Protein AF-0000000070045351 (afdb_homodimer)

Sequence (170 aa):
MRRENSKPLLDDEMSNLAHYQISVKASMEEMFDDSLGKTNWMITSKELVKLITLFLDDGLLILSIDNDADHDKIIQKIQSLNMEIMRRENSKPLLDDEMSNLAHYQISVKASMEEMFDDSLGKTNWMITSKELVKLITLFLDDGLLILSIDNDADHDKIIQKIQSLNMEI

Structure (mmCIF, N/CA/C/O backbone):
data_AF-0000000070045351-model_v1
#
loop_
_entity.id
_entity.type
_entity.pdbx_description
1 polymer 'Uncharacterized protein'
#
loop_
_atom_site.group_PDB
_atom_site.id
_atom_site.type_symbol
_atom_site.label_atom_id
_atom_site.label_alt_id
_atom_site.label_comp_id
_atom_site.label_asym_id
_atom_site.label_entity_id
_atom_site.label_seq_id
_atom_site.pdbx_PDB_ins_code
_atom_site.Cartn_x
_atom_site.Cartn_y
_atom_site.Cartn_z
_atom_site.occupancy
_atom_site.B_iso_or_equiv
_atom_site.auth_seq_id
_atom_site.auth_comp_id
_atom_site.auth_asym_id
_atom_site.auth_atom_id
_atom_site.pdbx_PDB_model_num
ATOM 1 N N . MET A 1 1 ? -10.016 17.766 22.312 1 31.81 1 MET A N 1
ATOM 2 C CA . MET A 1 1 ? -9.242 18.875 21.781 1 31.81 1 MET A CA 1
ATOM 3 C C . MET A 1 1 ? -8.352 18.438 20.625 1 31.81 1 MET A C 1
ATOM 5 O O . MET A 1 1 ? -7.758 17.359 20.672 1 31.81 1 MET A O 1
ATOM 9 N N . ARG A 1 2 ? -8.703 18.781 19.266 1 42.62 2 ARG A N 1
ATOM 10 C CA . ARG A 1 2 ? -7.738 18.547 18.203 1 42.62 2 ARG A CA 1
ATOM 11 C C . ARG A 1 2 ? -6.328 18.891 18.656 1 42.62 2 ARG A C 1
ATOM 13 O O . ARG A 1 2 ? -6.125 19.875 19.359 1 42.62 2 ARG A O 1
ATOM 20 N N . ARG A 1 3 ? -5.453 18.156 18.922 1 45.34 3 ARG A N 1
ATOM 21 C CA . ARG A 1 3 ? -4.141 18.641 19.328 1 45.34 3 ARG A CA 1
ATOM 22 C C . ARG A 1 3 ? -3.775 19.922 18.578 1 45.34 3 ARG A C 1
ATOM 24 O O . ARG A 1 3 ? -3.895 19.984 17.359 1 45.34 3 ARG A O 1
ATOM 31 N N . GLU A 1 4 ? -3.926 21.125 19.109 1 47.47 4 GLU A N 1
ATOM 32 C CA . GLU A 1 4 ? -3.674 22.469 18.594 1 47.47 4 GLU A CA 1
ATOM 33 C C . GLU A 1 4 ? -2.549 22.469 17.562 1 47.47 4 GLU A C 1
ATOM 35 O O . GLU A 1 4 ? -2.623 23.172 16.562 1 47.47 4 GLU A O 1
ATOM 40 N N . ASN A 1 5 ? -1.226 22.094 17.922 1 45.75 5 ASN A N 1
ATOM 41 C CA . ASN A 1 5 ? 0.001 22.344 17.172 1 45.75 5 ASN A CA 1
ATOM 42 C C . ASN A 1 5 ? 0.244 21.266 16.125 1 45.75 5 ASN A C 1
ATOM 44 O O . ASN A 1 5 ? 1.389 21 15.766 1 45.75 5 ASN A O 1
ATOM 48 N N . SER A 1 6 ? -0.686 20.406 15.953 1 53.53 6 SER A N 1
ATOM 49 C CA . SER A 1 6 ? -0.266 19.375 15.016 1 53.53 6 SER A CA 1
ATOM 50 C C . SER A 1 6 ? -0.431 19.828 13.57 1 53.53 6 SER A C 1
ATOM 52 O O . SER A 1 6 ? -1.555 20.016 13.102 1 53.53 6 SER A O 1
ATOM 54 N N . LYS A 1 7 ? 0.509 20.703 13.156 1 59.84 7 LYS A N 1
ATOM 55 C CA . LYS A 1 7 ? 0.515 21.094 11.75 1 59.84 7 LYS A CA 1
ATOM 56 C C . LYS A 1 7 ? 0.356 19.875 10.844 1 59.84 7 LYS A C 1
ATOM 58 O O . LYS A 1 7 ? 1.006 18.844 11.055 1 59.84 7 LYS A O 1
ATOM 63 N N . PRO A 1 8 ? -0.694 19.938 10.078 1 68.69 8 PRO A N 1
ATOM 64 C CA . PRO A 1 8 ? -0.761 18.828 9.109 1 68.69 8 PRO A CA 1
ATOM 65 C C . PRO A 1 8 ? 0.564 18.609 8.391 1 68.69 8 PRO A C 1
ATOM 67 O O . PRO A 1 8 ? 1.298 19.562 8.117 1 68.69 8 PRO A O 1
ATOM 70 N N . LEU A 1 9 ? 0.944 17.312 8.266 1 77.38 9 LEU A N 1
ATOM 71 C CA . LEU A 1 9 ? 2.182 16.984 7.57 1 77.38 9 LEU A CA 1
ATOM 72 C C . LEU A 1 9 ? 2.137 17.453 6.117 1 77.38 9 LEU A C 1
ATOM 7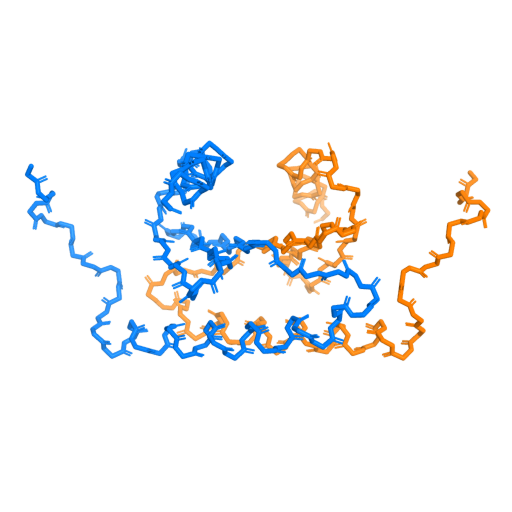4 O O . LEU A 1 9 ? 3.176 17.75 5.527 1 77.38 9 LEU A O 1
ATOM 78 N N . LEU A 1 10 ? 0.876 17.469 5.586 1 83.5 10 LEU A N 1
ATOM 79 C CA . LEU A 1 10 ? 0.708 17.906 4.203 1 83.5 10 LEU A CA 1
ATOM 80 C C . LEU A 1 10 ? -0.103 19.188 4.133 1 83.5 10 LEU A C 1
ATOM 82 O O . LEU A 1 10 ? -1.082 19.359 4.863 1 83.5 10 LEU A O 1
ATOM 86 N N . ASP A 1 11 ? 0.395 20.109 3.328 1 84.12 11 ASP A N 1
ATOM 87 C CA . ASP A 1 11 ? -0.46 21.25 3.041 1 84.12 11 ASP A CA 1
ATOM 88 C C . ASP A 1 11 ? -1.631 20.859 2.145 1 84.12 11 ASP A C 1
ATOM 90 O O . ASP A 1 11 ? -1.763 19.688 1.771 1 84.12 11 ASP A O 1
ATOM 94 N N . ASP A 1 12 ? -2.543 21.797 1.892 1 84.44 12 ASP A N 1
ATOM 95 C CA . ASP A 1 12 ? -3.771 21.5 1.164 1 84.44 12 ASP A CA 1
ATOM 96 C C . ASP A 1 12 ? -3.467 20.953 -0.226 1 84.44 12 ASP A C 1
ATOM 98 O O . ASP A 1 12 ? -4.121 20.016 -0.682 1 84.44 12 ASP A O 1
ATOM 102 N N . GLU A 1 13 ? -2.512 21.531 -0.855 1 84.44 13 GLU A N 1
ATOM 103 C CA . GLU A 1 13 ? -2.162 21.094 -2.203 1 84.44 13 GLU A CA 1
ATOM 104 C C . GLU A 1 13 ? -1.643 19.656 -2.199 1 84.44 13 GLU A C 1
ATOM 106 O O . GLU A 1 13 ? -2.104 18.812 -2.979 1 84.44 13 GLU A O 1
ATOM 111 N N . MET A 1 14 ? -0.782 19.359 -1.273 1 83.31 14 MET A N 1
ATOM 112 C CA . MET A 1 14 ? -0.2 18.031 -1.166 1 83.31 14 MET A CA 1
ATOM 113 C C . MET A 1 14 ? -1.241 17.016 -0.7 1 83.31 14 MET A C 1
ATOM 115 O O . MET A 1 14 ? -1.217 15.852 -1.116 1 83.31 14 MET A O 1
ATOM 119 N N . SER A 1 15 ? -2.102 17.453 0.105 1 85.88 15 SER A N 1
ATOM 120 C CA . SER A 1 15 ? -3.193 16.594 0.547 1 85.88 15 SER A CA 1
ATOM 121 C C . SER A 1 15 ? -4.094 16.203 -0.62 1 85.88 15 SER A C 1
ATOM 123 O O . SER A 1 15 ? -4.457 15.031 -0.761 1 85.88 15 SER A O 1
ATOM 125 N N . ASN A 1 16 ? -4.418 17.156 -1.408 1 88.94 16 ASN A N 1
ATOM 126 C CA . ASN A 1 16 ? -5.219 16.875 -2.596 1 88.94 16 ASN A CA 1
ATOM 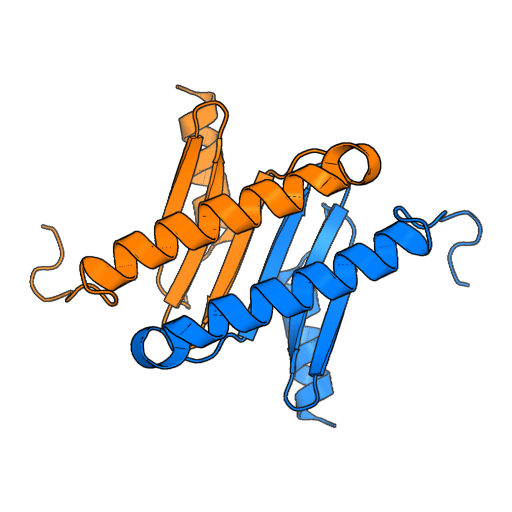127 C C . ASN A 1 16 ? -4.5 15.922 -3.543 1 88.94 16 ASN A C 1
ATOM 129 O O . ASN A 1 16 ? -5.117 15.008 -4.102 1 88.94 16 ASN A O 1
ATOM 133 N N . LEU A 1 17 ? -3.203 16.125 -3.646 1 88.5 17 LEU A N 1
ATOM 134 C CA . LEU A 1 17 ? -2.41 15.25 -4.5 1 88.5 17 LEU A CA 1
ATOM 135 C C . LEU A 1 17 ? -2.381 13.836 -3.939 1 88.5 17 LEU A C 1
ATOM 137 O O . LEU A 1 17 ? -2.498 12.859 -4.691 1 88.5 17 LEU A O 1
ATOM 141 N N . ALA A 1 18 ? -2.24 13.766 -2.703 1 87.62 18 ALA A N 1
ATOM 142 C CA . ALA A 1 18 ? -2.246 12.461 -2.055 1 87.62 18 ALA A CA 1
ATOM 143 C C . ALA A 1 18 ? -3.566 11.734 -2.299 1 87.62 18 ALA A C 1
ATOM 145 O O . ALA A 1 18 ? -3.578 10.531 -2.586 1 87.62 18 ALA A O 1
ATOM 146 N N . HIS A 1 19 ? -4.652 12.484 -2.225 1 88.06 19 HIS A N 1
ATOM 147 C CA . HIS A 1 19 ? -5.965 11.898 -2.477 1 88.06 19 HIS A CA 1
ATOM 148 C C . HIS A 1 19 ? -6.086 11.422 -3.92 1 88.06 19 HIS A C 1
ATOM 150 O O . HIS A 1 19 ? -6.613 10.336 -4.176 1 88.06 19 HIS A O 1
ATOM 156 N N . TYR A 1 20 ? -5.602 12.211 -4.773 1 91.44 20 TYR A N 1
ATOM 157 C CA . TYR A 1 20 ? -5.613 11.836 -6.18 1 91.44 20 TYR A CA 1
ATOM 158 C C . TYR A 1 20 ? -4.777 10.586 -6.418 1 91.44 20 TYR A C 1
ATOM 160 O O . TYR A 1 20 ? -5.215 9.664 -7.113 1 91.44 20 TYR A O 1
ATOM 168 N N . GLN A 1 21 ? -3.604 10.547 -5.879 1 91.88 21 GLN A N 1
ATOM 169 C CA . GLN A 1 21 ? -2.725 9.391 -6.039 1 91.88 21 GLN A CA 1
ATOM 170 C C . GLN A 1 21 ? -3.387 8.117 -5.516 1 91.88 21 GLN A C 1
ATOM 172 O O . GLN A 1 21 ? -3.27 7.055 -6.129 1 91.88 21 GLN A O 1
ATOM 177 N N . ILE A 1 22 ? -4.09 8.266 -4.461 1 92.69 22 ILE A N 1
ATOM 178 C CA . ILE A 1 22 ? -4.754 7.102 -3.883 1 92.69 22 ILE A CA 1
ATOM 179 C C . ILE A 1 22 ? -5.832 6.598 -4.84 1 92.69 22 ILE A C 1
ATOM 181 O O . ILE A 1 22 ? -6.02 5.387 -4.984 1 92.69 22 ILE A O 1
ATOM 185 N N . SER A 1 23 ? -6.531 7.527 -5.422 1 92.06 23 SER A N 1
ATOM 186 C CA . SER A 1 23 ? -7.539 7.133 -6.402 1 92.06 23 SER A CA 1
ATOM 187 C C . SER A 1 23 ? -6.91 6.383 -7.57 1 92.06 23 SER A C 1
ATOM 189 O O . SER A 1 23 ? -7.465 5.395 -8.055 1 92.06 23 SER A O 1
ATOM 191 N N . VAL A 1 24 ? -5.809 6.832 -7.992 1 93.19 24 VAL A N 1
ATOM 192 C CA . VAL A 1 24 ? -5.086 6.176 -9.078 1 93.19 24 VAL A CA 1
ATOM 193 C C . VAL A 1 24 ? -4.613 4.793 -8.625 1 93.19 24 VAL A C 1
ATOM 195 O O . VAL A 1 24 ? -4.805 3.805 -9.328 1 93.19 24 VAL A O 1
ATOM 198 N N . LYS A 1 25 ? -4.035 4.691 -7.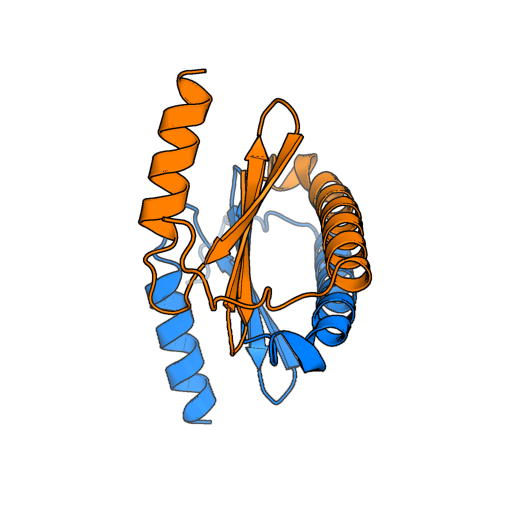449 1 93.31 25 LYS A N 1
ATOM 199 C CA . LYS A 1 25 ? -3.584 3.412 -6.91 1 93.31 25 LYS A CA 1
ATOM 200 C C . LYS A 1 25 ? -4.746 2.428 -6.789 1 93.31 25 LYS A C 1
ATOM 202 O O . LYS A 1 25 ? -4.598 1.246 -7.105 1 93.31 25 LYS A O 1
ATOM 207 N N . ALA A 1 26 ? -5.871 2.955 -6.344 1 91.88 26 ALA A N 1
ATOM 208 C CA . ALA A 1 26 ? -7.066 2.121 -6.219 1 91.88 26 ALA A CA 1
ATOM 209 C C . ALA A 1 26 ? -7.473 1.541 -7.57 1 91.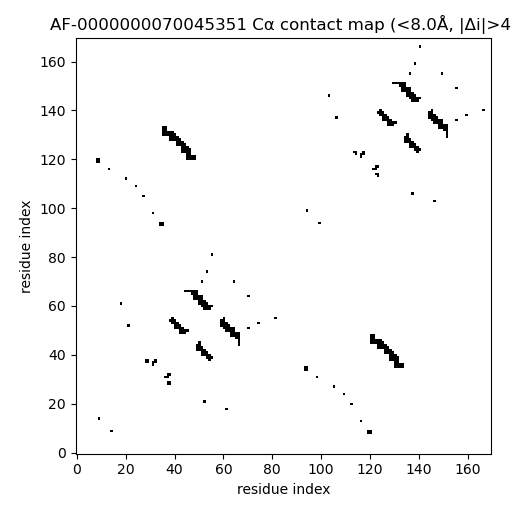88 26 ALA A C 1
ATOM 211 O O . ALA A 1 26 ? -7.789 0.354 -7.672 1 91.88 26 ALA A O 1
ATOM 212 N N . SER A 1 27 ? -7.398 2.398 -8.523 1 92.75 27 SER A N 1
ATOM 213 C CA . SER A 1 27 ? -7.742 1.946 -9.867 1 92.75 27 SER A CA 1
ATOM 214 C C . SER A 1 27 ? -6.762 0.886 -10.359 1 92.75 27 SER A C 1
ATOM 216 O O . SER A 1 27 ? -7.164 -0.088 -11 1 92.75 27 SER A O 1
ATOM 218 N N . MET A 1 28 ? -5.543 1.025 -10.094 1 93 28 MET A N 1
ATOM 219 C CA . MET A 1 28 ? -4.527 0.043 -10.461 1 93 28 MET A CA 1
ATOM 220 C C . MET A 1 28 ? -4.781 -1.288 -9.758 1 93 28 MET A C 1
ATOM 222 O O . MET A 1 28 ? -4.641 -2.352 -10.367 1 93 28 MET A O 1
ATOM 226 N N . GLU A 1 29 ? -5.18 -1.278 -8.508 1 93.75 29 GLU A N 1
ATOM 227 C CA . GLU A 1 29 ? -5.473 -2.494 -7.754 1 93.75 29 GLU A CA 1
ATOM 228 C C . GLU A 1 29 ? -6.656 -3.246 -8.359 1 93.75 29 GLU A C 1
ATOM 230 O O . GLU A 1 29 ? -6.707 -4.477 -8.312 1 93.75 29 GLU A O 1
ATOM 235 N N . GLU A 1 30 ? -7.57 -2.479 -8.93 1 93.38 30 GLU A N 1
ATOM 236 C CA . GLU A 1 30 ? -8.773 -3.084 -9.492 1 93.38 30 GLU A CA 1
ATOM 237 C C . GLU A 1 30 ? -8.438 -3.986 -10.672 1 93.38 30 GLU A C 1
ATOM 239 O O . GLU A 1 30 ? -9.164 -4.941 -10.961 1 93.38 30 GLU A O 1
ATOM 244 N N . MET A 1 31 ? -7.324 -3.746 -11.242 1 91.69 31 MET A N 1
ATOM 245 C CA . MET A 1 31 ? -6.898 -4.535 -12.391 1 91.69 31 MET A CA 1
ATOM 246 C C . MET A 1 31 ? -6.629 -5.98 -11.992 1 91.69 31 MET A C 1
ATOM 248 O O . MET A 1 31 ? -6.703 -6.887 -12.828 1 91.69 31 MET A O 1
ATOM 252 N N . PHE A 1 32 ? -6.375 -6.223 -10.766 1 93.38 32 PHE A N 1
ATOM 253 C CA . PHE A 1 32 ? -5.992 -7.555 -10.305 1 93.38 32 PHE A CA 1
ATOM 254 C C . PHE A 1 32 ? -7.141 -8.219 -9.555 1 93.38 32 PHE A C 1
ATOM 256 O O . PHE A 1 32 ? -6.98 -9.312 -9.008 1 93.38 32 PHE A O 1
ATOM 263 N N . ASP A 1 33 ? -8.305 -7.625 -9.609 1 93.44 33 ASP A N 1
ATOM 264 C CA . ASP A 1 33 ? -9.43 -8.117 -8.812 1 93.44 33 ASP A CA 1
ATOM 265 C C . ASP A 1 33 ? -9.852 -9.508 -9.266 1 93.44 33 ASP A C 1
ATOM 267 O O . ASP A 1 33 ? -10.25 -10.336 -8.445 1 93.44 33 ASP A O 1
ATOM 271 N N . ASP A 1 34 ? -9.742 -9.734 -10.5 1 93.38 34 ASP A N 1
ATOM 272 C CA . ASP A 1 34 ? -10.188 -11.023 -11.023 1 93.38 34 ASP A CA 1
ATOM 273 C C . ASP A 1 34 ? -9.289 -12.156 -10.523 1 93.38 34 ASP A C 1
ATOM 275 O O . ASP A 1 34 ? -9.758 -13.258 -10.258 1 93.38 34 ASP A O 1
ATOM 279 N N . SER A 1 35 ? -8.047 -11.805 -10.344 1 91.5 35 SER A N 1
ATOM 280 C CA . SER A 1 35 ? -7.082 -12.844 -10 1 91.5 35 SER A CA 1
ATOM 281 C C . SER A 1 35 ? -6.816 -12.875 -8.5 1 91.5 35 SER A C 1
ATOM 283 O O . SER A 1 35 ? -6.637 -13.953 -7.922 1 91.5 35 SER A O 1
ATOM 285 N N . LEU A 1 36 ? -6.816 -11.719 -7.852 1 93.69 36 LEU A N 1
ATOM 286 C CA . LEU A 1 36 ? -6.352 -11.633 -6.473 1 93.69 36 LEU A CA 1
ATOM 287 C C . LEU A 1 36 ? -7.496 -11.273 -5.531 1 93.69 36 LEU A C 1
ATOM 289 O O . LEU A 1 36 ? -7.336 -11.297 -4.312 1 93.69 36 LEU A O 1
ATOM 293 N N . GLY A 1 37 ? -8.695 -10.977 -6.094 1 94.44 37 GLY A N 1
ATOM 294 C CA . GLY A 1 37 ? -9.805 -10.508 -5.289 1 94.44 37 GLY A CA 1
ATOM 295 C C . GLY A 1 37 ? -9.773 -9.008 -5.047 1 94.44 37 GLY A C 1
ATOM 296 O O . GLY A 1 37 ? -8.758 -8.352 -5.312 1 94.44 37 GLY A O 1
ATOM 297 N N . LYS A 1 38 ? -10.867 -8.508 -4.488 1 95.44 38 LYS A N 1
ATOM 298 C CA . LYS A 1 38 ? -10.992 -7.078 -4.215 1 95.44 38 LYS A CA 1
ATOM 299 C C . LYS A 1 38 ? -10.031 -6.641 -3.117 1 95.44 38 LYS A C 1
ATOM 301 O O . LYS A 1 38 ? -9.688 -7.426 -2.23 1 95.44 38 LYS A O 1
ATOM 306 N N . THR A 1 39 ? -9.602 -5.406 -3.277 1 96.12 39 THR A N 1
ATOM 307 C CA . THR A 1 39 ? -8.711 -4.836 -2.271 1 96.12 39 THR A CA 1
ATOM 308 C C . THR A 1 39 ? -9.5 -4.406 -1.036 1 96.12 39 THR A C 1
ATOM 310 O O . THR A 1 39 ? -10.523 -3.738 -1.15 1 96.12 39 THR A O 1
ATOM 313 N N . ASN A 1 40 ? -9 -4.742 0.139 1 95.69 40 ASN A N 1
ATOM 314 C CA . ASN A 1 40 ? -9.633 -4.375 1.401 1 95.69 40 ASN A CA 1
ATOM 315 C C . ASN A 1 40 ? -9.031 -3.096 1.98 1 95.69 40 ASN A C 1
ATOM 317 O O . ASN A 1 40 ? -9.758 -2.189 2.385 1 95.69 40 ASN A O 1
ATOM 321 N N . TRP A 1 41 ? -7.699 -3.109 2.047 1 96.06 41 TRP A N 1
ATOM 322 C CA . TRP A 1 41 ? -6.996 -1.945 2.572 1 96.06 41 TRP A CA 1
ATOM 323 C C . TRP A 1 41 ? -5.543 -1.934 2.109 1 96.06 41 TRP A C 1
ATOM 325 O O . TRP A 1 41 ? -5.035 -2.941 1.61 1 96.06 41 TRP A O 1
ATOM 335 N N . MET A 1 42 ? -4.941 -0.765 2.252 1 96.94 42 MET A N 1
ATOM 336 C CA . MET A 1 42 ? -3.52 -0.551 1.989 1 96.94 42 MET A CA 1
ATOM 337 C C . MET A 1 42 ? -2.869 0.23 3.127 1 96.94 42 MET A C 1
ATOM 339 O O . MET A 1 42 ? -3.479 1.141 3.689 1 96.94 42 MET A O 1
ATOM 343 N N . ILE A 1 43 ? -1.652 -0.148 3.377 1 96.56 43 ILE A N 1
ATOM 344 C CA . ILE A 1 43 ? -0.839 0.615 4.316 1 96.56 43 ILE A CA 1
ATOM 345 C C . ILE A 1 43 ? 0.478 1.014 3.656 1 96.56 43 ILE A C 1
ATOM 347 O O . ILE A 1 43 ? 1.122 0.193 2.998 1 96.56 43 ILE A O 1
ATOM 351 N N . THR A 1 44 ? 0.779 2.256 3.764 1 96.31 44 THR A N 1
ATOM 352 C CA . THR A 1 44 ? 2.094 2.758 3.375 1 96.31 44 THR A CA 1
ATOM 353 C C . THR A 1 44 ? 2.84 3.312 4.586 1 96.31 44 THR A C 1
ATOM 355 O O . THR A 1 44 ? 2.369 4.246 5.238 1 96.31 44 THR A O 1
ATOM 358 N N . SER A 1 45 ? 3.984 2.734 4.863 1 96.69 45 SER A N 1
ATOM 359 C CA . SER A 1 45 ? 4.824 3.201 5.961 1 96.69 45 SER A CA 1
ATOM 360 C C . SER A 1 45 ? 5.934 4.121 5.457 1 96.69 45 SER A C 1
ATOM 362 O O . SER A 1 45 ? 6.766 3.709 4.645 1 96.69 45 SER A O 1
ATOM 364 N N . LYS A 1 46 ? 5.91 5.309 6.008 1 95.25 46 LYS A N 1
ATOM 365 C CA . LYS A 1 46 ? 6.957 6.293 5.734 1 95.25 46 LYS A CA 1
ATOM 366 C C . LYS A 1 46 ? 7.734 6.633 7 1 95.25 46 LYS A C 1
ATOM 368 O O . LYS A 1 46 ? 7.352 6.223 8.102 1 95.25 46 LYS A O 1
ATOM 373 N N . GLU A 1 47 ? 8.773 7.348 6.828 1 95.69 47 GLU A N 1
ATOM 374 C CA . GLU A 1 47 ? 9.656 7.68 7.945 1 95.69 47 GLU A CA 1
ATOM 375 C C . GLU A 1 47 ? 8.906 8.469 9.016 1 95.69 47 GLU A C 1
ATOM 377 O O . GLU A 1 47 ? 9.125 8.266 10.211 1 95.69 47 GLU A O 1
ATOM 382 N N . LEU A 1 48 ? 7.93 9.305 8.578 1 94.81 48 LEU A N 1
ATOM 383 C CA . LEU A 1 48 ? 7.348 10.227 9.547 1 94.81 48 LEU A CA 1
ATOM 384 C C . LEU A 1 48 ? 5.914 9.828 9.883 1 94.81 48 LEU A C 1
ATOM 386 O O . LEU A 1 48 ? 5.367 10.258 10.898 1 94.81 48 LEU A O 1
ATOM 390 N N . VAL A 1 49 ? 5.32 9.039 8.992 1 94.56 49 VAL A N 1
ATOM 391 C CA . VAL A 1 49 ? 3.906 8.734 9.18 1 94.56 49 VAL A CA 1
ATOM 392 C C . VAL A 1 49 ? 3.574 7.391 8.539 1 94.56 49 VAL A C 1
ATOM 394 O O . VAL A 1 49 ? 4.34 6.879 7.723 1 94.56 49 VAL A O 1
ATOM 397 N N . LYS A 1 50 ? 2.492 6.773 9 1 94.75 50 LYS A N 1
ATOM 398 C CA . LYS A 1 50 ? 1.833 5.676 8.305 1 94.75 50 LYS A CA 1
ATOM 399 C C . LYS A 1 50 ? 0.511 6.129 7.691 1 94.75 50 LYS A C 1
ATOM 401 O O . LYS A 1 50 ? -0.284 6.805 8.344 1 94.75 50 LYS A O 1
ATOM 406 N N . LEU A 1 51 ? 0.388 5.793 6.41 1 94.06 51 LEU A N 1
ATOM 407 C CA . LEU A 1 51 ? -0.869 6.082 5.727 1 94.06 51 LEU A CA 1
ATOM 408 C C . LEU A 1 51 ? -1.696 4.816 5.551 1 94.06 51 LEU A C 1
ATOM 410 O O . LEU A 1 51 ? -1.186 3.795 5.078 1 94.06 51 LEU A O 1
ATOM 414 N N . ILE A 1 52 ? -2.941 4.918 5.992 1 94.62 52 ILE A N 1
ATOM 415 C CA . ILE A 1 52 ? -3.873 3.805 5.84 1 94.62 52 ILE A CA 1
ATOM 416 C C . ILE A 1 52 ? -4.992 4.191 4.875 1 94.62 52 ILE A C 1
ATOM 418 O O . ILE A 1 52 ? -5.582 5.27 5 1 94.62 52 ILE A O 1
ATOM 422 N N . THR A 1 53 ? -5.168 3.322 3.943 1 94.25 53 THR A N 1
ATOM 423 C CA . THR A 1 53 ? -6.297 3.471 3.027 1 94.25 53 THR A CA 1
ATOM 424 C C . THR A 1 53 ? -7.262 2.299 3.166 1 94.25 53 THR A C 1
ATOM 426 O O . THR A 1 53 ? -6.867 1.142 3.008 1 94.25 53 THR A O 1
ATOM 429 N N . LEU A 1 54 ? -8.508 2.641 3.398 1 94.31 54 LEU A N 1
ATOM 430 C CA . LEU A 1 54 ? -9.547 1.621 3.475 1 94.31 54 LEU A CA 1
ATOM 431 C C . LEU A 1 54 ? -10.484 1.707 2.275 1 94.31 54 LEU A C 1
ATOM 433 O O . LEU A 1 54 ? -10.922 2.797 1.898 1 94.31 54 LEU A O 1
ATOM 437 N N . PHE A 1 55 ? -10.609 0.559 1.722 1 93.25 55 PHE A N 1
ATOM 438 C CA . PHE A 1 55 ? -11.555 0.446 0.617 1 93.25 55 PHE A CA 1
ATOM 439 C C . PHE A 1 55 ? -12.938 0.046 1.125 1 93.25 55 PHE A C 1
ATOM 441 O O . PHE A 1 55 ? -13.195 -1.135 1.365 1 93.25 55 PHE A O 1
ATOM 448 N N . LEU A 1 56 ? -13.75 1.018 1.258 1 88 56 LEU A N 1
ATOM 449 C CA . LEU A 1 56 ? -15.086 0.808 1.805 1 88 56 LEU A CA 1
ATOM 450 C C . LEU A 1 56 ? -16.125 0.703 0.689 1 88 56 LEU A C 1
ATOM 452 O O . LEU A 1 56 ? -15.812 0.951 -0.478 1 88 56 LEU A O 1
ATOM 456 N N . ASP A 1 57 ? -17.312 0.297 1.039 1 82.62 57 ASP A N 1
ATOM 457 C CA . ASP A 1 57 ? -18.391 0.148 0.059 1 82.62 57 ASP A CA 1
ATOM 458 C C . ASP A 1 57 ? -18.719 1.487 -0.591 1 82.62 57 ASP A C 1
ATOM 460 O O . ASP A 1 57 ? -19.062 1.541 -1.775 1 82.62 57 ASP A O 1
ATOM 464 N N . ASP A 1 58 ? -18.562 2.566 0.132 1 81.81 58 ASP A N 1
ATOM 465 C CA . ASP A 1 58 ? -19.047 3.857 -0.358 1 81.81 58 ASP A CA 1
ATOM 466 C C . ASP A 1 58 ? -17.875 4.777 -0.705 1 81.81 58 ASP A C 1
ATOM 468 O O . ASP A 1 58 ? -18.062 5.969 -0.952 1 81.81 58 ASP A O 1
ATOM 472 N N . GLY A 1 59 ? -16.672 4.242 -0.638 1 86.44 59 GLY A N 1
ATOM 473 C CA . GLY A 1 59 ? -15.555 5.098 -1.012 1 86.44 59 GLY A CA 1
ATOM 474 C C . GLY A 1 59 ? -14.258 4.719 -0.328 1 86.44 59 GLY A C 1
ATOM 475 O O . GLY A 1 59 ? -14.117 3.598 0.166 1 86.44 59 GLY A O 1
ATOM 476 N N . LEU A 1 60 ? -13.297 5.648 -0.495 1 90.12 60 LEU A N 1
ATOM 477 C CA . LEU A 1 60 ? -11.977 5.48 0.104 1 90.12 60 LEU A CA 1
ATOM 478 C C . LEU A 1 60 ? -11.844 6.324 1.365 1 90.12 60 LEU A C 1
ATOM 480 O O . LEU A 1 60 ? -12.289 7.473 1.399 1 90.12 60 LEU A O 1
ATOM 484 N N . LEU A 1 61 ? -11.398 5.727 2.432 1 90.44 61 LEU A N 1
ATOM 485 C CA . LEU A 1 61 ? -11.039 6.441 3.65 1 90.44 61 LEU A CA 1
ATOM 486 C C . LEU A 1 61 ? -9.523 6.434 3.857 1 90.44 61 LEU A C 1
ATOM 488 O O . LEU A 1 61 ? -8.914 5.371 3.938 1 90.44 61 LEU A O 1
ATOM 492 N N . ILE A 1 62 ? -8.977 7.6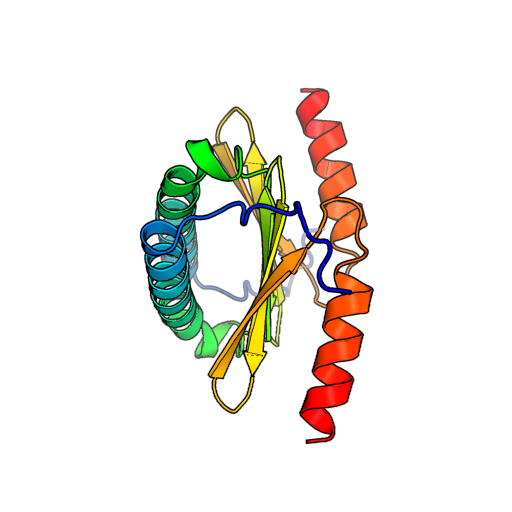17 3.924 1 89.88 62 ILE A N 1
ATOM 493 C CA . ILE A 1 62 ? -7.535 7.758 4.113 1 89.88 62 ILE A CA 1
ATOM 494 C C . ILE A 1 62 ? -7.254 8.328 5.504 1 89.88 62 ILE A C 1
ATOM 496 O O . ILE A 1 62 ? -7.848 9.328 5.902 1 89.88 62 ILE A O 1
ATOM 500 N N . LEU A 1 63 ? -6.316 7.676 6.188 1 90.69 63 LEU A N 1
ATOM 501 C CA . LEU A 1 63 ? -5.918 8.094 7.527 1 90.69 63 LEU A CA 1
ATOM 502 C C . LEU A 1 63 ? -4.398 8.172 7.645 1 90.69 63 LEU A C 1
ATOM 504 O O . LEU A 1 63 ? -3.686 7.32 7.109 1 90.69 63 LEU A O 1
ATOM 508 N N . SER A 1 64 ? -3.973 9.188 8.273 1 89.88 64 SER A N 1
ATOM 509 C CA . SER A 1 64 ? -2.576 9.281 8.688 1 89.88 64 SER A CA 1
ATOM 510 C C . SER A 1 64 ? -2.416 8.984 10.172 1 89.88 64 SER A C 1
ATOM 512 O O . SER A 1 64 ? -3.121 9.562 11 1 89.88 64 SER A O 1
ATOM 514 N N . ILE A 1 65 ? -1.529 8.07 10.492 1 92.38 65 ILE A N 1
ATOM 515 C CA . ILE A 1 65 ? -1.337 7.719 11.898 1 92.38 65 ILE A CA 1
ATOM 516 C C . ILE A 1 65 ? 0.15 7.762 12.242 1 92.38 65 ILE A C 1
ATOM 518 O O . ILE A 1 65 ? 1 7.766 11.344 1 92.38 65 ILE A O 1
ATOM 522 N N . ASP A 1 66 ? 0.403 7.781 13.586 1 92.75 66 ASP A N 1
ATOM 523 C CA . ASP A 1 66 ? 1.787 7.738 14.047 1 92.75 66 ASP A CA 1
ATOM 524 C C . ASP A 1 66 ? 2.43 6.387 13.727 1 92.75 66 ASP A C 1
ATOM 526 O O . ASP A 1 66 ? 1.753 5.355 13.727 1 92.75 66 ASP A O 1
ATOM 530 N N . ASN A 1 67 ? 3.723 6.398 13.492 1 92.06 67 ASN A N 1
ATOM 531 C CA . ASN A 1 67 ? 4.449 5.191 13.117 1 92.06 67 ASN A CA 1
ATOM 532 C C . ASN A 1 67 ? 4.375 4.129 14.211 1 92.06 67 ASN A C 1
ATOM 534 O O . ASN A 1 67 ? 4.426 2.932 13.922 1 92.06 67 ASN A O 1
ATOM 538 N N . ASP A 1 68 ? 4.176 4.566 15.414 1 91.5 68 ASP A N 1
ATOM 539 C CA . ASP A 1 68 ? 4.18 3.617 16.516 1 91.5 68 ASP A CA 1
ATOM 540 C C . ASP A 1 68 ? 2.768 3.107 16.812 1 91.5 68 ASP A C 1
ATOM 542 O O . ASP A 1 68 ? 2.584 2.209 17.641 1 91.5 68 ASP A O 1
ATOM 546 N N . ALA A 1 69 ? 1.796 3.652 16.094 1 92.38 69 ALA A N 1
ATOM 547 C CA . ALA A 1 69 ? 0.413 3.225 16.281 1 92.38 69 ALA A CA 1
ATOM 548 C C . ALA A 1 69 ? 0.186 1.824 15.719 1 92.38 69 ALA A C 1
ATOM 550 O O . ALA A 1 69 ? 0.799 1.442 14.719 1 92.38 69 ALA A O 1
ATOM 551 N N . ASP A 1 70 ? -0.66 1.084 16.359 1 94.44 70 ASP A N 1
ATOM 552 C CA . ASP A 1 70 ? -1.042 -0.252 15.906 1 94.44 70 ASP A CA 1
ATOM 553 C C . ASP A 1 70 ? -2.043 -0.18 14.758 1 94.44 70 ASP A C 1
ATOM 555 O O . ASP A 1 70 ? -3.25 -0.073 14.984 1 94.44 70 ASP A O 1
ATOM 559 N N . HIS A 1 71 ? -1.506 -0.354 13.555 1 93.31 71 HIS A N 1
ATOM 560 C CA . HIS A 1 71 ? -2.361 -0.176 12.391 1 93.31 71 HIS A CA 1
ATOM 561 C C . HIS A 1 71 ? -3.389 -1.298 12.281 1 93.31 71 HIS A C 1
ATOM 563 O O . HIS A 1 71 ? -4.508 -1.08 11.812 1 93.31 71 HIS A O 1
ATOM 569 N N . ASP A 1 72 ? -3.098 -2.518 12.711 1 93.5 72 ASP A N 1
ATOM 570 C CA . ASP A 1 72 ? -4.07 -3.605 12.633 1 93.5 72 ASP A CA 1
ATOM 571 C C . ASP A 1 72 ? -5.285 -3.318 13.516 1 93.5 72 ASP A C 1
ATOM 573 O O . ASP A 1 72 ? -6.426 -3.545 13.094 1 93.5 72 ASP A O 1
ATOM 577 N N . LYS A 1 73 ? -4.973 -2.836 14.633 1 93.5 73 LYS A N 1
ATOM 578 C CA . LYS A 1 73 ? -6.051 -2.514 15.562 1 93.5 73 LYS A CA 1
ATOM 579 C C . LYS A 1 73 ? -6.934 -1.395 15.016 1 93.5 73 LYS A C 1
ATOM 581 O O . LYS A 1 73 ? -8.156 -1.454 15.125 1 93.5 73 LYS A O 1
ATOM 586 N N . ILE A 1 74 ? -6.352 -0.436 14.445 1 92.81 74 ILE A N 1
ATOM 587 C CA . ILE A 1 74 ? -7.078 0.707 13.898 1 92.81 74 ILE A CA 1
ATOM 588 C C . ILE A 1 74 ? -7.961 0.251 12.742 1 92.81 74 ILE A C 1
ATOM 590 O O . ILE A 1 74 ? -9.141 0.608 12.672 1 92.81 74 ILE A O 1
ATOM 594 N N . ILE A 1 75 ? -7.445 -0.549 11.828 1 93 75 ILE A N 1
ATOM 595 C CA . ILE A 1 75 ? -8.18 -1.062 10.68 1 93 75 ILE A CA 1
ATOM 596 C C . ILE A 1 75 ? -9.383 -1.874 11.156 1 93 75 ILE A C 1
ATOM 598 O O . ILE A 1 75 ? -10.5 -1.693 10.664 1 93 75 ILE A O 1
ATOM 602 N N . GLN A 1 76 ? -9.102 -2.727 12.125 1 92.44 76 GLN A N 1
ATOM 603 C CA . GLN A 1 76 ? -10.172 -3.561 12.656 1 92.44 76 GLN A CA 1
ATOM 604 C C . GLN A 1 76 ? -11.297 -2.705 13.242 1 92.44 76 GLN A C 1
ATOM 606 O O . GLN A 1 76 ? -12.477 -2.986 13.023 1 92.44 76 GLN A O 1
ATOM 611 N N . LYS A 1 77 ? -10.945 -1.697 13.945 1 91.25 77 LYS A N 1
ATOM 612 C CA . LYS A 1 77 ? -11.922 -0.808 14.57 1 91.25 77 LYS A CA 1
ATOM 613 C C . LYS A 1 77 ? -12.781 -0.112 13.516 1 91.25 77 LYS A C 1
ATOM 615 O O . LYS A 1 77 ? -14.008 -0.062 13.641 1 91.25 77 LYS A O 1
ATOM 620 N N . ILE A 1 78 ? -12.203 0.392 12.523 1 89.75 78 ILE A N 1
ATOM 621 C CA . ILE A 1 78 ? -12.93 1.128 11.492 1 89.75 78 ILE A CA 1
ATOM 622 C C . ILE A 1 78 ? -13.828 0.172 10.719 1 89.75 78 ILE A C 1
ATOM 624 O O . ILE A 1 78 ? -14.977 0.499 10.422 1 89.75 78 ILE A O 1
ATOM 628 N N . GLN A 1 79 ? -13.297 -0.987 10.352 1 87.31 79 GLN A N 1
ATOM 629 C CA . GLN A 1 79 ? -14.078 -1.976 9.617 1 87.31 79 GLN A CA 1
ATOM 630 C C . GLN A 1 79 ? -15.289 -2.426 10.422 1 87.31 79 GLN A C 1
ATOM 632 O O . GLN A 1 79 ? -16.359 -2.674 9.859 1 87.31 79 GLN A O 1
ATOM 637 N N . SER A 1 80 ? -15.031 -2.539 11.727 1 87.31 80 SER A N 1
ATOM 638 C CA . SER A 1 80 ? -16.141 -2.93 12.586 1 87.31 80 SER A CA 1
ATOM 639 C C . SER A 1 80 ? -17.203 -1.841 12.633 1 87.31 80 SER A C 1
ATOM 641 O O . SER A 1 80 ? -18.406 -2.137 12.734 1 87.31 80 SER A O 1
ATOM 643 N N . LEU A 1 81 ? -16.797 -0.588 12.531 1 82 81 LEU A N 1
ATOM 644 C CA . LEU A 1 81 ? -17.719 0.548 12.531 1 82 81 LEU A CA 1
ATOM 645 C C . LEU A 1 81 ? -18.469 0.639 11.211 1 82 81 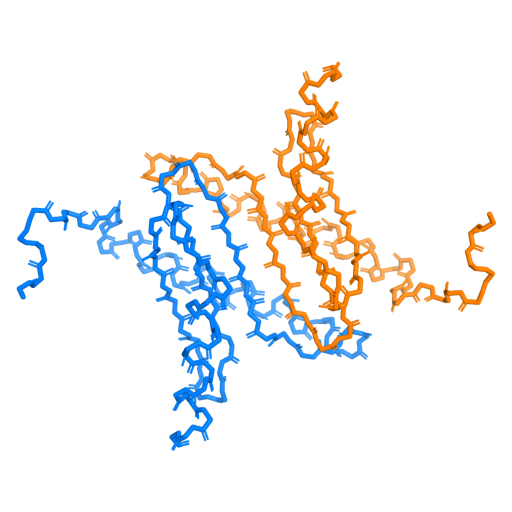LEU A C 1
ATOM 647 O O . LEU A 1 81 ? -19.641 1.002 11.188 1 82 81 LEU A O 1
ATOM 651 N N . ASN A 1 82 ? -17.75 0.492 10.141 1 73.12 82 ASN A N 1
ATOM 652 C CA . ASN A 1 82 ? -18.344 0.569 8.805 1 73.12 82 ASN A CA 1
ATOM 653 C C . ASN A 1 82 ? -19.344 -0.567 8.57 1 73.12 82 ASN A C 1
ATOM 655 O O . ASN A 1 82 ? -20.281 -0.425 7.777 1 73.12 82 ASN A O 1
ATOM 659 N N . MET A 1 83 ? -19 -1.714 9.078 1 63.69 83 MET A N 1
ATOM 660 C CA . MET A 1 83 ? -19.953 -2.814 8.969 1 63.69 83 MET A CA 1
ATOM 661 C C . MET A 1 83 ? -21.25 -2.484 9.695 1 63.69 83 MET A C 1
ATOM 663 O O . MET A 1 83 ? -22.297 -3.049 9.391 1 63.69 83 MET A O 1
ATOM 667 N N . GLU A 1 84 ? -21.109 -1.576 10.641 1 55.94 84 GLU A N 1
ATOM 668 C CA . GLU A 1 84 ? -22.297 -1.248 11.438 1 55.94 84 GLU A CA 1
ATOM 669 C C . GLU A 1 84 ? -23.062 -0.077 10.828 1 55.94 84 GLU A C 1
ATOM 671 O O . GLU A 1 84 ? -24.219 0.155 11.164 1 55.94 84 GLU A O 1
ATOM 676 N N . ILE A 1 85 ? -22.375 0.488 9.922 1 44.94 85 ILE A N 1
ATOM 677 C CA . ILE A 1 85 ? -23.172 1.559 9.344 1 44.94 85 ILE A CA 1
ATOM 678 C C . ILE A 1 85 ? -24.047 0.997 8.227 1 44.94 85 ILE A C 1
ATOM 680 O O . ILE A 1 85 ? -23.578 0.25 7.367 1 44.94 85 ILE A O 1
ATOM 684 N N . MET B 1 1 ? 10.68 -28.219 -0.359 1 31.69 1 MET B N 1
ATOM 685 C CA . MET B 1 1 ? 9.828 -28.531 -1.503 1 31.69 1 MET B CA 1
ATOM 686 C C . MET B 1 1 ? 8.883 -27.375 -1.811 1 31.69 1 MET B C 1
ATOM 688 O O . MET B 1 1 ? 8.328 -26.766 -0.896 1 31.69 1 MET B O 1
ATOM 692 N N . ARG B 1 2 ? 9.148 -26.5 -2.922 1 42.81 2 ARG B N 1
ATOM 693 C CA . ARG B 1 2 ? 8.133 -25.531 -3.334 1 42.81 2 ARG B CA 1
ATOM 694 C C . ARG B 1 2 ? 6.734 -26.141 -3.236 1 42.81 2 ARG B C 1
ATOM 696 O O . ARG B 1 2 ? 6.539 -27.312 -3.535 1 42.81 2 ARG B O 1
ATOM 703 N N . ARG B 1 3 ? 5.906 -25.891 -2.459 1 45.5 3 ARG B N 1
ATOM 704 C CA . ARG B 1 3 ? 4.605 -26.547 -2.51 1 45.5 3 ARG B CA 1
ATOM 705 C C . ARG B 1 3 ? 4.172 -26.781 -3.949 1 45.5 3 ARG B C 1
ATOM 707 O O . ARG B 1 3 ? 4.262 -25.891 -4.793 1 45.5 3 ARG B O 1
ATOM 714 N N . GLU B 1 4 ? 4.316 -27.953 -4.547 1 47.75 4 GLU B N 1
ATOM 715 C CA . GLU B 1 4 ? 3.992 -28.422 -5.891 1 47.75 4 GLU B CA 1
ATOM 716 C C . GLU B 1 4 ? 2.814 -27.656 -6.477 1 47.75 4 GLU B C 1
ATOM 718 O O . GLU B 1 4 ? 2.807 -27.328 -7.668 1 47.75 4 GLU B O 1
ATOM 723 N N . ASN B 1 5 ? 1.529 -27.688 -5.859 1 46.28 5 ASN B N 1
ATOM 724 C CA . ASN B 1 5 ? 0.257 -27.281 -6.445 1 46.28 5 ASN B CA 1
ATOM 725 C C . ASN B 1 5 ? 0.015 -25.781 -6.277 1 46.28 5 ASN B C 1
ATOM 727 O O . ASN B 1 5 ? -1.132 -25.344 -6.262 1 46.28 5 ASN B O 1
ATOM 731 N N . SER B 1 6 ? 0.969 -25.094 -5.781 1 54 6 SER B N 1
ATOM 732 C CA . SER B 1 6 ? 0.559 -23.703 -5.559 1 54 6 SER B CA 1
ATOM 733 C C . SER B 1 6 ? 0.645 -22.891 -6.844 1 54 6 SER B C 1
ATOM 735 O O . SER B 1 6 ? 1.739 -22.641 -7.352 1 54 6 SER B O 1
ATOM 737 N N . LYS B 1 7 ? -0.359 -23.141 -7.723 1 60.66 7 LYS B N 1
ATOM 738 C CA . LYS B 1 7 ? -0.439 -22.297 -8.914 1 60.66 7 LYS B CA 1
ATOM 739 C C . LYS B 1 7 ? -0.28 -20.828 -8.57 1 60.66 7 LYS B C 1
ATOM 741 O O . LYS B 1 7 ? -0.891 -20.344 -7.617 1 60.66 7 LYS B O 1
ATOM 746 N N . PRO B 1 8 ? 0.749 -20.266 -9.172 1 69.75 8 PRO B N 1
ATOM 747 C CA . PRO B 1 8 ? 0.817 -18.812 -8.938 1 69.75 8 PRO B CA 1
ATOM 748 C C . PRO B 1 8 ? -0.523 -18.125 -9.164 1 69.75 8 PRO B C 1
ATOM 750 O O . PRO B 1 8 ? -1.292 -18.516 -10.039 1 69.75 8 PRO B O 1
ATOM 753 N N . LEU B 1 9 ? -0.876 -17.203 -8.242 1 78.25 9 LEU B N 1
ATOM 754 C CA . LEU B 1 9 ? -2.123 -16.469 -8.375 1 78.25 9 LEU B CA 1
ATOM 755 C C . LEU B 1 9 ? -2.127 -15.625 -9.648 1 78.25 9 LEU B C 1
ATOM 757 O O . LEU B 1 9 ? -3.188 -15.359 -10.219 1 78.25 9 LEU B O 1
ATOM 761 N N . LEU B 1 10 ? -0.881 -15.219 -10.039 1 84.31 10 LEU B N 1
ATOM 762 C CA . LEU B 1 10 ? -0.756 -14.414 -11.25 1 84.31 10 LEU B CA 1
ATOM 763 C C . LEU B 1 10 ? 0.029 -15.156 -12.32 1 84.31 10 LEU B C 1
ATOM 765 O O . LEU B 1 10 ? 1.022 -15.82 -12.023 1 84.31 10 LEU B O 1
ATOM 769 N N . ASP B 1 11 ? -0.5 -15.102 -13.516 1 84.62 11 ASP B N 1
ATOM 770 C CA . ASP B 1 11 ? 0.329 -15.586 -14.609 1 84.62 11 ASP B CA 1
ATOM 771 C C . ASP B 1 11 ? 1.484 -14.625 -14.898 1 84.62 11 ASP B C 1
ATOM 773 O O . ASP B 1 11 ? 1.626 -13.602 -14.227 1 84.62 11 ASP B O 1
ATOM 777 N N . ASP B 1 12 ? 2.371 -15.023 -15.82 1 84.88 12 ASP B N 1
ATOM 778 C CA . ASP B 1 12 ? 3.588 -14.258 -16.078 1 84.88 12 ASP B CA 1
ATOM 779 C C . ASP B 1 12 ? 3.26 -12.828 -16.516 1 84.88 12 ASP B C 1
ATOM 781 O O . ASP B 1 12 ? 3.914 -11.883 -16.078 1 84.88 12 ASP B O 1
ATOM 785 N N . GLU B 1 13 ? 2.281 -12.703 -17.328 1 85.31 13 GLU B N 1
ATOM 786 C CA . GLU B 1 13 ? 1.908 -11.383 -17.828 1 85.31 13 GLU B CA 1
ATOM 787 C C . GLU B 1 13 ? 1.405 -10.492 -16.688 1 85.31 13 GLU B C 1
ATOM 789 O O . GLU B 1 13 ? 1.858 -9.359 -16.531 1 85.31 13 GLU B O 1
ATOM 794 N N . MET B 1 14 ? 0.563 -11.039 -15.852 1 84.19 14 MET B N 1
ATOM 795 C CA . MET B 1 14 ? 0.001 -10.297 -14.734 1 84.19 14 MET B CA 1
ATOM 796 C C . MET B 1 14 ? 1.066 -10.016 -13.68 1 84.19 14 MET B C 1
ATOM 798 O O . MET B 1 14 ? 1.046 -8.961 -13.031 1 84.19 14 MET B O 1
ATOM 802 N N . SER B 1 15 ? 1.941 -10.906 -13.539 1 86.38 15 SER B N 1
ATOM 803 C CA . SER B 1 15 ? 3.055 -10.703 -12.617 1 86.38 15 SER B CA 1
ATOM 804 C C . SER B 1 15 ? 3.932 -9.539 -13.062 1 86.38 15 SER B C 1
ATOM 806 O O . SER B 1 15 ? 4.305 -8.688 -12.25 1 86.38 15 SER B O 1
ATOM 808 N N . ASN B 1 16 ? 4.242 -9.508 -14.312 1 89.38 16 ASN B N 1
ATOM 809 C CA . ASN B 1 16 ? 5.02 -8.398 -14.852 1 89.38 16 ASN B CA 1
ATOM 810 C C . ASN B 1 16 ? 4.293 -7.07 -14.688 1 89.38 16 ASN B C 1
ATOM 812 O O . ASN B 1 16 ? 4.91 -6.059 -14.344 1 89.38 16 ASN B O 1
ATOM 816 N N . LEU B 1 17 ? 2.986 -7.137 -14.883 1 89 17 LEU B N 1
ATOM 817 C CA . LEU B 1 17 ? 2.184 -5.93 -14.719 1 89 17 LEU B CA 1
ATOM 818 C C . LEU B 1 17 ? 2.186 -5.477 -13.258 1 89 17 LEU B C 1
ATOM 820 O O . LEU B 1 17 ? 2.301 -4.281 -12.977 1 89 17 LEU B O 1
ATOM 824 N N . ALA B 1 18 ? 2.064 -6.398 -12.43 1 88 18 ALA B N 1
ATOM 825 C CA . ALA B 1 18 ? 2.102 -6.086 -11 1 88 18 ALA B CA 1
ATOM 826 C C . ALA B 1 18 ? 3.426 -5.43 -10.617 1 88 18 ALA B C 1
ATOM 828 O O . ALA B 1 18 ? 3.449 -4.453 -9.867 1 88 18 ALA B O 1
ATOM 829 N N . HIS B 1 19 ? 4.512 -5.949 -11.18 1 88.38 19 HIS B N 1
ATOM 830 C CA . HIS B 1 19 ? 5.828 -5.379 -10.914 1 88.38 19 HIS B CA 1
ATOM 831 C C . HIS B 1 19 ? 5.93 -3.955 -11.453 1 88.38 19 HIS B C 1
ATOM 833 O O . HIS B 1 19 ? 6.465 -3.072 -10.781 1 88.38 19 HIS B O 1
ATOM 839 N N . TYR B 1 20 ? 5.414 -3.785 -12.586 1 91.56 20 TYR B N 1
ATOM 840 C CA . TYR B 1 20 ? 5.402 -2.451 -13.18 1 91.56 20 TYR B CA 1
ATOM 841 C C . TYR B 1 20 ? 4.578 -1.487 -12.336 1 91.56 20 TYR B C 1
ATOM 843 O O . TYR B 1 20 ? 5.016 -0.367 -12.055 1 91.56 20 TYR B O 1
ATOM 851 N N . GLN B 1 21 ? 3.418 -1.89 -11.93 1 92 21 GLN B N 1
ATOM 852 C CA . GLN B 1 21 ? 2.549 -1.049 -11.117 1 92 21 GLN B CA 1
ATOM 853 C C . GLN B 1 21 ? 3.238 -0.646 -9.812 1 92 21 GLN B C 1
ATOM 855 O O . GLN B 1 21 ? 3.113 0.496 -9.367 1 92 21 GLN B O 1
ATOM 860 N N . ILE B 1 22 ? 3.969 -1.561 -9.281 1 92.81 22 ILE B N 1
ATOM 861 C CA . ILE B 1 22 ? 4.656 -1.27 -8.023 1 92.81 22 ILE B CA 1
ATOM 862 C C . ILE B 1 22 ? 5.715 -0.195 -8.258 1 92.81 22 ILE B C 1
ATOM 864 O O . ILE B 1 22 ? 5.918 0.679 -7.41 1 92.81 22 ILE B O 1
ATOM 868 N N . SER B 1 23 ? 6.395 -0.312 -9.367 1 92.25 23 SER B N 1
ATOM 869 C CA . SER B 1 23 ? 7.387 0.708 -9.695 1 92.25 23 SER B CA 1
ATOM 870 C C . SER B 1 23 ? 6.738 2.082 -9.836 1 92.25 23 SER B C 1
ATOM 872 O O . SER B 1 23 ? 7.293 3.084 -9.383 1 92.25 23 SER B O 1
ATOM 874 N N . VAL B 1 24 ? 5.617 2.119 -10.438 1 93.19 24 VAL B N 1
ATOM 875 C CA . VAL B 1 24 ? 4.875 3.367 -10.594 1 93.19 24 VAL B CA 1
ATOM 876 C C . VAL B 1 24 ? 4.43 3.879 -9.227 1 93.19 24 VAL B C 1
ATOM 878 O O . VAL B 1 24 ? 4.613 5.059 -8.906 1 93.19 24 VAL B O 1
ATOM 881 N N . LYS B 1 25 ? 3.889 3.029 -8.383 1 93.31 25 LYS B N 1
ATOM 882 C CA . LYS B 1 25 ? 3.465 3.406 -7.039 1 93.31 25 LYS B CA 1
ATOM 883 C C . LYS B 1 25 ? 4.637 3.947 -6.227 1 93.31 25 LYS B C 1
ATOM 885 O O . LYS B 1 25 ? 4.496 4.934 -5.504 1 93.31 25 LYS B O 1
ATOM 890 N N . ALA B 1 26 ? 5.766 3.295 -6.395 1 91.88 26 ALA B N 1
ATOM 891 C CA . ALA B 1 26 ? 6.969 3.736 -5.695 1 91.88 26 ALA B CA 1
ATOM 892 C C . ALA B 1 26 ? 7.352 5.156 -6.102 1 91.88 26 ALA B C 1
ATOM 894 O O . ALA B 1 26 ? 7.684 5.984 -5.25 1 91.88 26 ALA B O 1
ATOM 895 N N . SER B 1 27 ? 7.25 5.34 -7.348 1 92.75 27 SER B N 1
ATOM 896 C CA . SER B 1 27 ? 7.562 6.672 -7.852 1 92.75 27 SER B CA 1
ATOM 897 C C . SER B 1 27 ? 6.586 7.711 -7.316 1 92.75 27 SER B C 1
ATOM 899 O O . SER B 1 27 ? 6.98 8.828 -6.969 1 92.75 27 SER B O 1
ATOM 901 N N . MET B 1 28 ? 5.367 7.406 -7.234 1 92.81 28 MET B N 1
ATOM 902 C CA . MET B 1 28 ? 4.355 8.297 -6.676 1 92.81 28 MET B CA 1
ATOM 903 C C . MET B 1 28 ? 4.641 8.594 -5.207 1 92.81 28 MET B C 1
ATOM 905 O O . MET B 1 28 ? 4.492 9.734 -4.762 1 92.81 28 MET B O 1
ATOM 909 N N . GLU B 1 29 ? 5.082 7.633 -4.445 1 93.75 29 GLU B N 1
ATOM 910 C CA . GLU B 1 29 ? 5.41 7.82 -3.033 1 93.75 29 GLU B CA 1
ATOM 911 C C . GLU B 1 29 ? 6.586 8.773 -2.861 1 93.75 29 GLU B C 1
ATOM 913 O O . GLU B 1 29 ? 6.652 9.516 -1.878 1 93.75 29 GLU B O 1
ATOM 918 N N . GLU B 1 30 ? 7.477 8.758 -3.842 1 93.25 30 GLU B N 1
ATOM 919 C CA . GLU B 1 30 ? 8.672 9.586 -3.76 1 93.25 30 GLU B CA 1
ATOM 920 C C . GLU B 1 30 ? 8.312 11.07 -3.789 1 93.25 30 GLU B C 1
ATOM 922 O O . GLU B 1 30 ? 9.039 11.906 -3.246 1 93.25 30 GLU B O 1
ATOM 927 N N . MET B 1 31 ? 7.172 11.328 -4.297 1 91.44 31 MET B N 1
ATOM 928 C CA . MET B 1 31 ? 6.719 12.711 -4.395 1 91.44 31 MET B CA 1
ATOM 929 C C . MET B 1 31 ? 6.477 13.305 -3.014 1 91.44 31 MET B C 1
ATOM 931 O O . MET B 1 31 ? 6.531 14.523 -2.836 1 91.44 31 MET B O 1
ATOM 935 N N . PHE B 1 32 ? 6.262 12.508 -2.045 1 93.19 32 PHE B N 1
ATOM 936 C CA . PHE B 1 32 ? 5.91 12.984 -0.713 1 93.19 32 PHE B CA 1
ATOM 937 C C . PHE B 1 32 ? 7.09 12.844 0.241 1 93.19 32 PHE B C 1
ATOM 939 O O . PHE B 1 32 ? 6.965 13.109 1.438 1 93.19 32 PHE B O 1
ATOM 946 N N . ASP B 1 33 ? 8.25 12.523 -0.296 1 93.25 33 ASP B N 1
ATOM 947 C CA . ASP B 1 33 ? 9.406 12.234 0.55 1 93.25 33 ASP B CA 1
ATOM 948 C C . ASP B 1 33 ? 9.836 13.477 1.331 1 93.25 33 ASP B C 1
ATOM 950 O O . ASP B 1 33 ? 10.281 13.367 2.479 1 93.25 33 ASP B O 1
ATOM 954 N N . ASP B 1 34 ? 9.688 14.57 0.72 1 93.12 34 ASP B N 1
ATOM 955 C CA . ASP B 1 34 ? 10.133 15.789 1.378 1 93.12 34 ASP B CA 1
ATOM 956 C C . ASP B 1 34 ? 9.266 16.109 2.598 1 93.12 34 ASP B C 1
ATOM 958 O O . ASP B 1 34 ? 9.766 16.609 3.605 1 93.12 34 ASP B O 1
ATOM 962 N N . SER B 1 35 ? 8.016 15.727 2.492 1 91.25 35 SER B N 1
ATOM 963 C CA . SER B 1 35 ? 7.082 16.094 3.547 1 91.25 35 SER B CA 1
ATOM 964 C C . SER B 1 35 ? 6.871 14.945 4.527 1 91.25 35 SER B C 1
ATOM 966 O O . SER B 1 35 ? 6.73 15.164 5.73 1 91.25 35 SER B O 1
ATOM 968 N N . LEU B 1 36 ? 6.871 13.711 4.035 1 93.56 36 LEU B N 1
ATOM 969 C CA . LEU B 1 36 ? 6.449 12.57 4.852 1 93.56 36 LEU B CA 1
ATOM 970 C C . LEU B 1 36 ? 7.617 11.633 5.125 1 93.56 36 LEU B C 1
ATOM 972 O O . LEU B 1 36 ? 7.492 10.695 5.906 1 93.56 36 LEU B O 1
ATOM 976 N N . GLY B 1 37 ? 8.789 11.914 4.523 1 94.38 37 GLY B N 1
ATOM 977 C CA . GLY B 1 37 ? 9.914 11.008 4.625 1 94.38 37 GLY B CA 1
ATOM 978 C C . GLY B 1 37 ? 9.867 9.875 3.619 1 94.38 37 GLY B C 1
ATOM 979 O O . GLY B 1 37 ? 8.844 9.656 2.971 1 94.38 37 GLY B O 1
ATOM 980 N N . LYS B 1 38 ? 10.984 9.141 3.547 1 95.44 38 LYS B N 1
ATOM 981 C CA . LYS B 1 38 ? 11.094 8.031 2.607 1 95.44 38 LYS B CA 1
ATOM 982 C C . LYS B 1 38 ? 10.156 6.891 2.984 1 95.44 38 LYS B C 1
ATOM 984 O O . LYS B 1 38 ? 9.859 6.688 4.164 1 95.44 38 LYS B O 1
ATOM 989 N N . THR B 1 39 ? 9.695 6.23 1.928 1 96.06 39 THR B N 1
ATOM 990 C CA . THR B 1 39 ? 8.828 5.078 2.146 1 96.06 39 THR B CA 1
ATOM 991 C C . THR B 1 39 ? 9.641 3.857 2.564 1 96.06 39 THR B C 1
ATOM 993 O O . THR B 1 39 ? 10.656 3.539 1.939 1 96.06 39 THR B O 1
ATOM 996 N N . ASN B 1 40 ? 9.18 3.148 3.578 1 95.75 40 ASN B N 1
ATOM 997 C CA . ASN B 1 40 ? 9.844 1.948 4.07 1 95.75 40 ASN B CA 1
ATOM 998 C C . ASN B 1 40 ? 9.242 0.684 3.465 1 95.75 40 ASN B C 1
ATOM 1000 O O . ASN B 1 40 ? 9.969 -0.192 2.992 1 95.75 40 ASN B O 1
ATOM 1004 N N . TRP B 1 41 ? 7.9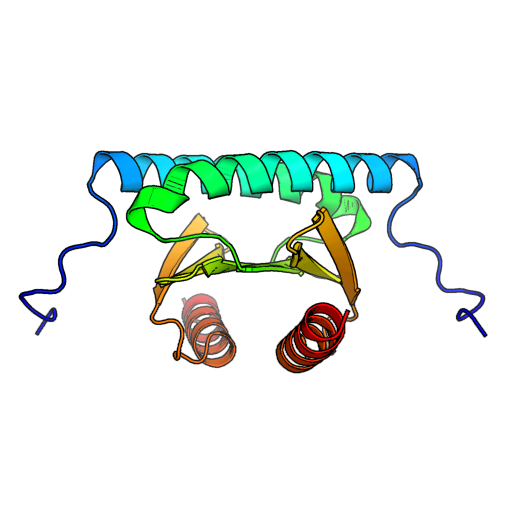3 0.637 3.57 1 96 41 TRP B N 1
ATOM 1005 C CA . TRP B 1 41 ? 7.223 -0.516 3.021 1 96 41 TRP B CA 1
ATOM 1006 C C . TRP B 1 41 ? 5.758 -0.184 2.758 1 96 41 TRP B C 1
ATOM 1008 O O . TRP B 1 41 ? 5.25 0.831 3.24 1 96 41 TRP B O 1
ATOM 1018 N N . MET B 1 42 ? 5.141 -1.049 1.951 1 96.94 42 MET B N 1
ATOM 1019 C CA . MET B 1 42 ? 3.711 -1 1.659 1 96.94 42 MET B CA 1
ATOM 1020 C C . MET B 1 42 ? 3.082 -2.383 1.786 1 96.94 42 MET B C 1
ATOM 1022 O O . MET B 1 42 ? 3.699 -3.385 1.422 1 96.94 42 MET B O 1
ATOM 1026 N N . ILE B 1 43 ? 1.886 -2.348 2.277 1 96.5 43 ILE B N 1
ATOM 1027 C CA . ILE B 1 43 ? 1.093 -3.572 2.295 1 96.5 43 ILE B CA 1
ATOM 1028 C C . ILE B 1 43 ? -0.251 -3.326 1.613 1 96.5 43 ILE B C 1
ATOM 1030 O O . ILE B 1 43 ? -0.898 -2.303 1.853 1 96.5 43 ILE B O 1
ATOM 1034 N N . THR B 1 44 ? -0.573 -4.215 0.721 1 96.38 44 THR B N 1
ATOM 1035 C CA . THR B 1 44 ? -1.906 -4.246 0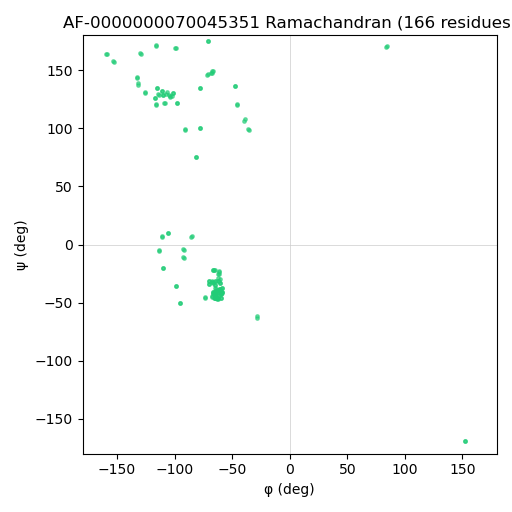.131 1 96.38 44 THR B CA 1
ATOM 1036 C C . THR B 1 44 ? -2.623 -5.547 0.482 1 96.38 44 THR B C 1
ATOM 1038 O O . THR B 1 44 ? -2.141 -6.633 0.162 1 96.38 44 THR B O 1
ATOM 1041 N N . SER B 1 45 ? -3.75 -5.41 1.136 1 96.75 45 SER B N 1
ATOM 1042 C CA . SER B 1 45 ? -4.566 -6.566 1.484 1 96.75 45 SER B CA 1
ATOM 1043 C C . SER B 1 45 ? -5.699 -6.766 0.481 1 96.75 45 SER B C 1
ATOM 1045 O O . SER B 1 45 ? -6.539 -5.887 0.304 1 96.75 45 SER B O 1
ATOM 1047 N N . LYS B 1 46 ? -5.684 -7.941 -0.103 1 95.38 46 LYS B N 1
ATOM 1048 C CA . LYS B 1 46 ? -6.75 -8.367 -1.005 1 95.38 46 LYS B CA 1
ATOM 1049 C C . LYS B 1 46 ? -7.496 -9.57 -0.447 1 95.38 46 LYS B C 1
ATOM 1051 O O . LYS B 1 46 ? -7.078 -10.164 0.551 1 95.38 46 LYS B O 1
ATOM 1056 N N . GLU B 1 47 ? -8.555 -9.906 -1.073 1 95.69 47 GLU B N 1
ATOM 1057 C CA . GLU B 1 47 ? -9.406 -10.992 -0.599 1 95.69 47 GLU B CA 1
ATOM 1058 C C . GLU B 1 47 ? -8.641 -12.312 -0.562 1 95.69 47 GLU B C 1
ATOM 1060 O O . GLU B 1 47 ? -8.82 -13.117 0.355 1 95.69 47 GLU B O 1
ATOM 1065 N N . LEU B 1 48 ? -7.691 -12.477 -1.52 1 94.81 48 LEU B N 1
ATOM 1066 C CA . LEU B 1 48 ? -7.094 -13.805 -1.641 1 94.81 48 LEU B CA 1
ATOM 1067 C C . LEU B 1 48 ? -5.645 -13.797 -1.173 1 94.81 48 LEU B C 1
ATOM 1069 O O . LEU B 1 48 ? -5.07 -14.852 -0.889 1 94.81 48 LEU B O 1
ATOM 1073 N N . VAL B 1 49 ? -5.059 -12.602 -1.144 1 94.62 49 VAL B N 1
ATOM 1074 C CA . VAL B 1 49 ? -3.633 -12.539 -0.842 1 94.62 49 VAL B CA 1
ATOM 1075 C C . VAL B 1 49 ? -3.295 -11.195 -0.204 1 94.62 49 VAL B C 1
ATOM 1077 O O . VAL B 1 49 ? -4.07 -10.242 -0.304 1 94.62 49 VAL B O 1
ATOM 1080 N N . LYS B 1 50 ? -2.213 -11.156 0.535 1 94.81 50 LYS B N 1
ATOM 1081 C CA . LYS B 1 50 ? -1.559 -9.914 0.934 1 94.81 50 LYS B CA 1
ATOM 1082 C C . LYS B 1 50 ? -0.26 -9.703 0.161 1 94.81 50 LYS B C 1
ATOM 1084 O O . LYS B 1 50 ? 0.542 -10.625 0.022 1 94.81 50 LYS B O 1
ATOM 1089 N N . LEU B 1 51 ? -0.154 -8.492 -0.368 1 94.19 51 LEU B N 1
ATOM 1090 C CA . LEU B 1 51 ? 1.077 -8.125 -1.06 1 94.19 51 LEU B CA 1
ATOM 1091 C C . LEU B 1 51 ? 1.919 -7.18 -0.207 1 94.19 51 LEU B C 1
ATOM 1093 O O . LEU B 1 51 ? 1.408 -6.184 0.314 1 94.19 51 LEU B O 1
ATOM 1097 N N . ILE B 1 52 ? 3.18 -7.559 -0.063 1 94.56 52 ILE B N 1
ATOM 1098 C CA . ILE B 1 52 ? 4.117 -6.727 0.681 1 94.56 52 ILE B CA 1
ATOM 1099 C C . ILE B 1 52 ? 5.203 -6.203 -0.259 1 94.56 52 ILE B C 1
ATOM 1101 O O . ILE B 1 52 ? 5.773 -6.969 -1.041 1 94.56 52 ILE B O 1
ATOM 1105 N N . THR B 1 53 ? 5.367 -4.934 -0.17 1 94.31 53 THR B N 1
ATOM 1106 C CA . THR B 1 53 ? 6.465 -4.297 -0.892 1 94.31 53 THR B CA 1
ATOM 1107 C C . THR B 1 53 ? 7.449 -3.654 0.079 1 94.31 53 THR B C 1
ATOM 1109 O O . THR B 1 53 ? 7.066 -2.812 0.894 1 94.31 53 THR B O 1
ATOM 1112 N N . LEU B 1 54 ? 8.711 -4.031 -0.076 1 94.38 54 LEU B N 1
ATOM 1113 C CA . LEU B 1 54 ? 9.766 -3.434 0.738 1 94.38 54 LEU B CA 1
ATOM 1114 C C . LEU B 1 54 ? 10.664 -2.545 -0.11 1 94.38 54 LEU B C 1
ATOM 1116 O O . LEU B 1 54 ? 11.078 -2.934 -1.206 1 94.38 54 LEU B O 1
ATOM 1120 N N . PHE B 1 55 ? 10.789 -1.396 0.423 1 93.19 55 PHE B N 1
ATOM 1121 C CA . PHE B 1 55 ? 11.703 -0.456 -0.208 1 93.19 55 PHE B CA 1
ATOM 1122 C C . PHE B 1 55 ? 13.102 -0.584 0.384 1 93.19 55 PHE B C 1
ATOM 1124 O O . PHE B 1 55 ? 13.383 -0.031 1.448 1 93.19 55 PHE B O 1
ATOM 1131 N N . LEU B 1 56 ? 13.914 -1.271 -0.322 1 87.94 56 LEU B N 1
ATOM 1132 C CA . LEU B 1 56 ? 15.266 -1.544 0.145 1 87.94 56 LEU B CA 1
ATOM 1133 C C . LEU B 1 56 ? 16.266 -0.592 -0.504 1 87.94 56 LEU B C 1
ATOM 1135 O O . LEU B 1 56 ? 15.914 0.159 -1.416 1 87.94 56 LEU B O 1
ATOM 1139 N N . ASP B 1 57 ? 17.469 -0.603 -0.003 1 82.56 57 ASP B N 1
ATOM 1140 C CA . ASP B 1 57 ? 18.516 0.274 -0.534 1 82.56 57 ASP B CA 1
ATOM 1141 C C . ASP B 1 57 ? 18.812 -0.05 -1.996 1 82.56 57 ASP B C 1
ATOM 1143 O O . ASP B 1 57 ? 19.109 0.848 -2.789 1 82.56 57 ASP B O 1
ATOM 1147 N N . ASP B 1 58 ? 18.656 -1.291 -2.371 1 81.81 58 ASP B N 1
ATOM 1148 C CA . ASP B 1 58 ? 19.094 -1.704 -3.699 1 81.81 58 ASP B CA 1
ATOM 1149 C C . ASP B 1 58 ? 17.891 -2.043 -4.594 1 81.81 58 ASP B C 1
ATOM 1151 O O . ASP B 1 58 ? 18.062 -2.596 -5.68 1 81.81 58 ASP B O 1
ATOM 1155 N N . GLY B 1 59 ? 16.719 -1.781 -4.102 1 86.56 59 GLY B N 1
ATOM 1156 C CA . GLY B 1 59 ? 15.578 -2.057 -4.965 1 86.56 59 GLY B CA 1
ATOM 1157 C C . GLY B 1 59 ? 14.312 -2.371 -4.195 1 86.56 59 GLY B C 1
ATOM 1158 O O . GLY B 1 59 ? 14.203 -2.059 -3.008 1 86.56 59 GLY B O 1
ATOM 1159 N N . LEU B 1 60 ? 13.328 -2.848 -4.984 1 90.25 60 LEU B N 1
ATOM 1160 C CA . LEU B 1 60 ? 12.031 -3.227 -4.434 1 90.25 60 LEU B CA 1
ATOM 1161 C C . LEU B 1 60 ? 11.922 -4.738 -4.293 1 90.25 60 LEU B C 1
ATOM 1163 O O . LEU B 1 60 ? 12.352 -5.484 -5.176 1 90.25 60 LEU B O 1
ATOM 1167 N N . LEU B 1 61 ? 11.523 -5.188 -3.146 1 90.56 61 LEU B N 1
ATOM 1168 C CA . LEU B 1 61 ? 11.188 -6.59 -2.924 1 90.56 61 LEU B CA 1
ATOM 1169 C C . LEU B 1 61 ? 9.688 -6.77 -2.756 1 90.56 61 LEU B C 1
ATOM 1171 O O . LEU B 1 61 ? 9.078 -6.172 -1.864 1 90.56 61 LEU B O 1
ATOM 1175 N N . ILE B 1 62 ? 9.125 -7.582 -3.623 1 90 62 ILE B N 1
ATOM 1176 C CA . ILE B 1 62 ? 7.691 -7.836 -3.584 1 90 62 ILE B CA 1
ATOM 1177 C C . ILE B 1 62 ? 7.434 -9.273 -3.145 1 90 62 ILE B C 1
ATOM 1179 O O . ILE B 1 62 ? 8.023 -10.211 -3.688 1 90 62 ILE B O 1
ATOM 1183 N N . LEU B 1 63 ? 6.527 -9.391 -2.189 1 90.81 63 LEU B N 1
ATOM 1184 C CA . LEU B 1 63 ? 6.164 -10.695 -1.659 1 90.81 63 LEU B CA 1
ATOM 1185 C C . LEU B 1 63 ? 4.648 -10.859 -1.606 1 90.81 63 LEU B C 1
ATOM 1187 O O . LEU B 1 63 ? 3.928 -9.922 -1.267 1 90.81 63 LEU B O 1
ATOM 1191 N N . SER B 1 64 ? 4.219 -12.008 -1.968 1 89.88 64 SER B N 1
ATOM 1192 C CA . SER B 1 64 ? 2.834 -12.406 -1.741 1 89.88 64 SER B CA 1
ATOM 1193 C C . SER B 1 64 ? 2.723 -13.375 -0.57 1 89.88 64 SER B C 1
ATOM 1195 O O . SER B 1 64 ? 3.445 -14.375 -0.513 1 89.88 64 SER B O 1
ATOM 1197 N N . ILE B 1 65 ? 1.864 -13.047 0.371 1 92.62 65 ILE B N 1
ATOM 1198 C CA . ILE B 1 65 ? 1.719 -13.922 1.532 1 92.62 65 ILE B CA 1
ATOM 1199 C C . ILE B 1 65 ? 0.243 -14.242 1.756 1 92.62 65 ILE B C 1
ATOM 1201 O O . ILE B 1 65 ? -0.634 -13.562 1.213 1 92.62 65 ILE B O 1
ATOM 1205 N N . ASP B 1 66 ? 0.025 -15.305 2.586 1 92.81 66 ASP B N 1
ATOM 1206 C CA . ASP B 1 66 ? -1.344 -15.664 2.949 1 92.81 66 ASP B CA 1
ATOM 1207 C C . ASP B 1 66 ? -1.98 -14.578 3.816 1 92.81 66 ASP B C 1
ATOM 1209 O O . ASP B 1 66 ? -1.294 -13.922 4.602 1 92.81 66 ASP B O 1
ATOM 1213 N N . ASN B 1 67 ? -3.277 -14.438 3.699 1 92.06 67 ASN B N 1
ATOM 1214 C CA . ASN B 1 67 ? -4 -13.398 4.426 1 92.06 67 ASN B CA 1
ATOM 1215 C C . ASN B 1 67 ? -3.883 -13.586 5.938 1 92.06 67 ASN B C 1
ATOM 1217 O O . ASN B 1 67 ? -3.936 -12.609 6.691 1 92.06 67 ASN B O 1
ATOM 1221 N N . ASP B 1 68 ? -3.654 -14.773 6.336 1 91.69 68 ASP B N 1
ATOM 1222 C CA . ASP B 1 68 ? -3.613 -15.047 7.77 1 91.69 68 ASP B CA 1
ATOM 1223 C C . ASP B 1 68 ? -2.189 -14.93 8.312 1 91.69 68 ASP B C 1
ATOM 1225 O O . ASP B 1 68 ? -1.97 -15.008 9.523 1 91.69 68 ASP B O 1
ATOM 1229 N N . ALA B 1 69 ? -1.238 -14.703 7.402 1 92.44 69 ALA B N 1
ATOM 1230 C CA . ALA B 1 69 ? 0.155 -14.562 7.82 1 92.44 69 ALA B CA 1
ATOM 1231 C C . ALA B 1 69 ? 0.376 -13.242 8.562 1 92.44 69 ALA B C 1
ATOM 1233 O O . ALA B 1 69 ? -0.266 -12.234 8.25 1 92.44 69 ALA B O 1
ATOM 1234 N N . ASP B 1 70 ? 1.245 -13.258 9.5 1 94.5 70 ASP B N 1
ATOM 1235 C CA . ASP B 1 70 ? 1.628 -12.062 10.25 1 94.5 70 ASP B CA 1
ATOM 1236 C C . ASP B 1 70 ? 2.588 -11.195 9.438 1 94.5 70 ASP B C 1
ATOM 1238 O O . ASP B 1 70 ? 3.801 -11.414 9.461 1 94.5 70 ASP B O 1
ATOM 1242 N N . HIS B 1 71 ? 2.014 -10.164 8.844 1 93.31 71 HIS B N 1
ATOM 1243 C CA . HIS B 1 71 ? 2.826 -9.352 7.941 1 93.31 71 HIS B CA 1
ATOM 1244 C C . HIS B 1 71 ? 3.859 -8.539 8.719 1 93.31 71 HIS B C 1
ATOM 1246 O O . HIS B 1 71 ? 4.957 -8.281 8.219 1 93.31 71 HIS B O 1
ATOM 1252 N N . ASP B 1 72 ? 3.602 -8.109 9.945 1 93.38 72 ASP B N 1
ATOM 1253 C CA . ASP B 1 72 ? 4.582 -7.344 10.711 1 93.38 72 ASP B CA 1
ATOM 1254 C C . ASP B 1 72 ? 5.824 -8.188 11 1 93.38 72 ASP B C 1
ATOM 1256 O O . ASP B 1 72 ? 6.949 -7.699 10.883 1 93.38 72 ASP B O 1
ATOM 1260 N N . LYS B 1 73 ? 5.543 -9.367 11.336 1 93.5 73 LYS B N 1
ATOM 1261 C CA . LYS B 1 73 ? 6.648 -10.273 11.641 1 93.5 73 LYS B CA 1
ATOM 1262 C C . LYS B 1 73 ? 7.5 -10.531 10.398 1 93.5 73 LYS B C 1
ATOM 1264 O O . LYS B 1 73 ? 8.727 -10.562 10.477 1 93.5 73 LYS B O 1
ATOM 1269 N N . ILE B 1 74 ? 6.891 -10.711 9.32 1 92.81 74 ILE B N 1
ATOM 1270 C CA . ILE B 1 74 ? 7.586 -10.992 8.062 1 92.81 74 ILE B CA 1
ATOM 1271 C C . ILE B 1 74 ? 8.438 -9.789 7.664 1 92.81 74 ILE B C 1
ATOM 1273 O O . ILE B 1 74 ? 9.609 -9.938 7.312 1 92.81 74 ILE B O 1
ATOM 1277 N N . ILE B 1 75 ? 7.902 -8.578 7.723 1 92.88 75 ILE B N 1
ATOM 1278 C CA . ILE B 1 75 ? 8.602 -7.348 7.375 1 92.88 75 ILE B CA 1
ATOM 1279 C C . ILE B 1 75 ? 9.828 -7.18 8.273 1 92.88 75 ILE B C 1
ATOM 1281 O O . ILE B 1 75 ? 10.922 -6.891 7.785 1 92.88 75 ILE B O 1
ATOM 1285 N N . GLN B 1 76 ? 9.586 -7.406 9.555 1 92.44 76 GLN B N 1
ATOM 1286 C CA . GLN B 1 76 ? 10.68 -7.277 10.508 1 92.44 76 GLN B CA 1
ATOM 1287 C C . GLN B 1 76 ? 11.812 -8.25 10.18 1 92.44 76 GLN B C 1
ATOM 1289 O O . GLN B 1 76 ? 12.984 -7.875 10.219 1 92.44 76 GLN B O 1
ATOM 1294 N N . LYS B 1 77 ? 11.469 -9.43 9.852 1 91.31 77 LYS B N 1
ATOM 1295 C CA . LYS B 1 77 ? 12.453 -10.461 9.531 1 91.31 77 LYS B CA 1
ATOM 1296 C C . LYS B 1 77 ? 13.273 -10.07 8.297 1 91.31 77 LYS B C 1
ATOM 1298 O O . LYS B 1 77 ? 14.5 -10.18 8.305 1 91.31 77 LYS B O 1
ATOM 1303 N N . ILE B 1 78 ? 12.648 -9.633 7.297 1 89.81 78 ILE B N 1
ATOM 1304 C CA . ILE B 1 78 ? 13.328 -9.281 6.055 1 89.81 78 ILE B CA 1
ATOM 1305 C C . ILE B 1 78 ? 14.219 -8.062 6.281 1 89.81 78 ILE B C 1
ATOM 1307 O O . ILE B 1 78 ? 15.359 -8.023 5.809 1 89.81 78 ILE B O 1
ATOM 1311 N N . GLN B 1 79 ? 13.703 -7.062 6.973 1 87.31 79 GLN B N 1
ATOM 1312 C CA . GLN B 1 79 ? 14.477 -5.859 7.254 1 87.31 79 GLN B CA 1
ATOM 1313 C C . GLN B 1 79 ? 15.727 -6.184 8.07 1 87.31 79 GLN B C 1
ATOM 1315 O O . GLN B 1 79 ? 16.781 -5.578 7.871 1 87.31 79 GLN B O 1
ATOM 1320 N N . SER B 1 80 ? 15.516 -7.113 8.977 1 87.19 80 SER B N 1
ATOM 1321 C CA . SER B 1 80 ? 16.656 -7.52 9.789 1 87.19 80 SER B CA 1
ATOM 1322 C C . SER B 1 80 ? 17.703 -8.234 8.945 1 87.19 80 SER B C 1
ATOM 1324 O O . SER B 1 80 ? 18.906 -8.109 9.203 1 87.19 80 SER B O 1
ATOM 1326 N N . LEU B 1 81 ? 17.266 -8.961 7.922 1 81.88 81 LEU B N 1
ATOM 1327 C CA . LEU B 1 81 ? 18.156 -9.664 7.012 1 81.88 81 LEU B CA 1
ATOM 1328 C C . LEU B 1 81 ? 18.859 -8.688 6.078 1 81.88 81 LEU B C 1
ATOM 1330 O O . LEU B 1 81 ? 20.031 -8.883 5.742 1 81.88 81 LEU B O 1
ATOM 1334 N N . ASN B 1 82 ? 18.109 -7.77 5.527 1 72.88 82 ASN B N 1
ATOM 1335 C CA . ASN B 1 82 ? 18.672 -6.777 4.609 1 72.88 82 ASN B CA 1
ATOM 1336 C C . ASN B 1 82 ? 19.672 -5.859 5.309 1 72.88 82 ASN B C 1
ATOM 1338 O O . ASN B 1 82 ? 20.578 -5.332 4.672 1 72.88 82 ASN B O 1
ATOM 1342 N N . MET B 1 83 ? 19.375 -5.527 6.523 1 63.09 83 MET B N 1
ATOM 1343 C CA . MET B 1 83 ? 20.344 -4.73 7.273 1 63.09 83 MET B CA 1
ATOM 1344 C C . MET B 1 83 ? 21.656 -5.484 7.434 1 63.09 83 MET B C 1
ATOM 1346 O O . MET B 1 83 ? 22.703 -4.875 7.645 1 63.09 83 MET B O 1
ATOM 1350 N N . GLU B 1 84 ? 21.531 -6.781 7.328 1 54.5 84 GLU B N 1
ATOM 1351 C CA . GLU B 1 84 ? 22.734 -7.582 7.531 1 54.5 84 GLU B CA 1
ATOM 1352 C C . GLU B 1 84 ? 23.438 -7.855 6.211 1 54.5 84 GLU B C 1
ATOM 1354 O O . GLU B 1 84 ? 24.609 -8.242 6.195 1 54.5 84 GLU B O 1
ATOM 1359 N N . ILE B 1 85 ? 22.703 -7.512 5.227 1 43.78 85 ILE B N 1
ATOM 1360 C CA . ILE B 1 85 ? 23.469 -7.75 4.016 1 43.78 85 ILE B CA 1
ATOM 1361 C C . ILE B 1 85 ? 24.359 -6.535 3.721 1 43.78 85 ILE B C 1
ATOM 1363 O O . ILE B 1 85 ? 23.891 -5.398 3.756 1 43.78 85 ILE B O 1
#

pLDDT: mean 85.88, std 14.62, range [31.69, 96.94]

Secondary structure (DSSP, 8-state):
---TT---SS-HHHHHHHHHHHHHHHHHHHTTHHHH--EEEEEEEESS-EEEEEEETTEEEEEEE-TTS-HHHHHHHHHHHHTT-/---TT---SS-HHHHHHHHHHHHHHHHHHHTTHHHH--EEEEEEEESS-EEEEEEETTEEEEEEE-TTS-HHHHHHHHHHHHTT-

Organism: NCBI:txid859350

Solvent-accessible surface area (backbone atoms only — not comparable to full-atom values): 9699 Å² total; per-residue (Å²): 126,78,72,85,82,65,68,67,74,52,55,72,69,53,45,52,46,51,52,49,50,47,53,52,52,50,54,58,53,56,73,40,26,87,62,38,34,57,64,46,35,35,39,40,34,28,71,65,31,25,39,38,38,37,52,51,96,89,43,78,49,78,44,80,43,57,70,85,53,64,63,68,60,52,53,50,51,50,54,57,49,55,71,70,96,126,76,71,84,81,65,67,68,73,52,54,73,69,54,44,52,47,50,53,50,50,48,53,53,52,51,54,59,53,57,72,40,26,90,62,37,33,56,66,47,35,36,39,40,35,29,72,65,31,26,39,38,38,36,53,49,98,90,44,78,48,78,45,79,42,57,70,84,52,61,61,68,60,51,53,51,52,50,53,57,50,56,71,69,98

Radius of gyration: 16.49 Å; Cα contacts (8 Å, |Δi|>4): 200; chains: 2; bounding box: 47×51×40 Å

Foldseek 3Di:
DPPVPPPPPDDPVVVVVVVVVVVVVQVVQVVCCVPPNHDAKDWDDDPAWIWIWGDAPVGIDIDIDGNVDDVVVVSVVVVVVRVVD/DPPPPPPPPDDPVVVVVVVVVVVVVQVVQVVCCVPPNHDAKDWDDDPAWIWIWGDAPVGIDIDIDGPVDDVVVVSVVVVVVRVVD

Nearest PDB structures (foldseek):
  5y3a-assembly1_B  TM=7.347E-01  e=3.249E-02  Homo sapiens
  2zl1-assembly1_B  TM=7.475E-01  e=3.910E-02  unclassified
  7yh1-assembly2_C  TM=7.027E-01  e=4.425E-02  Promethearchaeum syntrophicum
  5x6u-assembly1_B  TM=6.665E-01  e=1.620E-01  Homo sapiens
  3cpt-assembly1_B  TM=7.488E-01  e=2.824E-01  unclassified